Protein AF-A0A3N5E7C5-F1 (afdb_monomer)

Nearest PDB structures (foldseek):
  8tpu-assembly1_Ai  TM=4.660E-01  e=9.571E+00  Plasmodium falciparum 3D7

Mean predicted aligned error: 5.65 Å

Radius of gyration: 16.07 Å; Cα contacts (8 Å, |Δi|>4): 71; chains: 1; bounding box: 41×29×41 Å

pLDDT: mean 91.19, std 13.0, range [46.34, 98.25]

Secondary structure (DSSP, 8-state):
----EEEEEEESSSEEEEEEEEEE---HHHHHHHHHHHHHHTT-GGGHHHHHHH---EEEEPPPP------

Structure (mmCIF, N/CA/C/O backbone):
data_AF-A0A3N5E7C5-F1
#
_entry.id   AF-A0A3N5E7C5-F1
#
loop_
_atom_site.group_PDB
_atom_site.id
_atom_site.type_symbol
_atom_site.label_atom_id
_atom_site.label_alt_id
_atom_site.label_comp_id
_atom_site.label_asym_id
_atom_site.label_entity_id
_atom_site.label_seq_id
_atom_site.pdbx_PDB_ins_code
_atom_site.Cartn_x
_atom_site.Cartn_y
_atom_site.Cartn_z
_atom_site.occupancy
_atom_site.B_iso_or_equiv
_atom_site.auth_seq_id
_atom_site.auth_comp_id
_atom_site.auth_asym_id
_atom_site.auth_atom_id
_atom_site.pdbx_PDB_model_num
ATOM 1 N N . MET A 1 1 ? -14.017 -18.821 1.107 1.00 60.88 1 MET A N 1
ATOM 2 C CA . MET A 1 1 ? -13.898 -17.375 0.816 1.00 60.88 1 MET A CA 1
ATOM 3 C C . MET A 1 1 ? -12.942 -16.794 1.841 1.00 60.88 1 MET A C 1
ATOM 5 O O . MET A 1 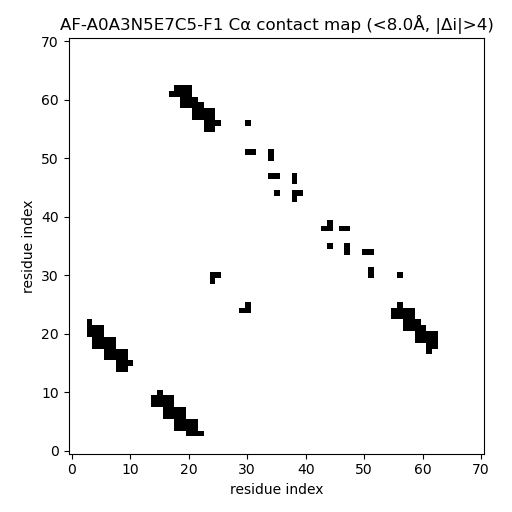1 ? -12.973 -17.270 2.969 1.00 60.88 1 MET A O 1
ATOM 9 N N . ALA A 1 2 ? -12.050 -15.885 1.449 1.00 83.88 2 ALA A N 1
ATOM 10 C CA . ALA A 1 2 ? -11.103 -15.268 2.382 1.00 83.88 2 ALA A CA 1
ATOM 11 C C . ALA A 1 2 ? -11.804 -14.196 3.233 1.00 83.88 2 ALA A C 1
ATOM 13 O O . ALA A 1 2 ? -12.739 -13.560 2.747 1.00 83.88 2 ALA A O 1
ATOM 14 N N . ASP A 1 3 ? -11.362 -14.015 4.476 1.00 92.38 3 ASP A N 1
ATOM 15 C CA . ASP A 1 3 ? -11.839 -12.948 5.361 1.00 92.38 3 ASP A CA 1
ATOM 16 C C . ASP A 1 3 ? -11.148 -11.619 4.991 1.00 92.38 3 ASP A C 1
ATOM 18 O O . ASP A 1 3 ? -9.915 -11.569 5.000 1.00 92.38 3 ASP A O 1
ATOM 22 N N . PRO A 1 4 ? -11.894 -10.560 4.617 1.00 94.94 4 PRO A N 1
ATOM 23 C CA . PRO A 1 4 ? -11.315 -9.266 4.262 1.00 94.94 4 PRO A CA 1
ATOM 24 C C . PRO A 1 4 ? -11.008 -8.377 5.477 1.00 94.94 4 PRO A C 1
ATOM 26 O O . PRO A 1 4 ? -10.400 -7.320 5.303 1.00 94.94 4 PRO A O 1
ATOM 29 N N . ASN A 1 5 ? -11.452 -8.747 6.681 1.00 96.25 5 ASN A N 1
ATOM 30 C CA . ASN A 1 5 ? -11.261 -7.932 7.876 1.00 96.25 5 ASN A CA 1
ATOM 31 C C . ASN A 1 5 ? -9.834 -8.089 8.415 1.00 96.25 5 ASN A C 1
ATOM 33 O O . ASN A 1 5 ? -9.314 -9.198 8.528 1.00 96.25 5 ASN A O 1
ATOM 37 N N . MET A 1 6 ? -9.204 -6.974 8.783 1.00 95.56 6 MET A N 1
ATOM 38 C CA . MET A 1 6 ? -7.874 -6.967 9.389 1.00 95.56 6 MET A CA 1
ATOM 39 C C . MET A 1 6 ? -7.713 -5.836 10.403 1.00 95.56 6 MET A C 1
ATOM 41 O O . MET A 1 6 ? -8.463 -4.859 10.400 1.00 95.56 6 MET A O 1
ATOM 45 N N . THR A 1 7 ? -6.678 -5.951 11.231 1.00 96.12 7 THR A N 1
ATOM 46 C CA . THR A 1 7 ? -6.176 -4.848 12.051 1.00 96.12 7 THR A CA 1
ATOM 47 C C . THR A 1 7 ? -4.969 -4.231 11.356 1.00 96.12 7 THR A C 1
ATOM 49 O O . THR A 1 7 ? -4.012 -4.931 11.026 1.00 96.12 7 THR A O 1
ATOM 52 N N . PHE A 1 8 ? -5.002 -2.921 11.131 1.00 95.38 8 PHE A N 1
ATOM 53 C CA . PHE A 1 8 ? -3.870 -2.169 10.607 1.00 95.38 8 PHE A CA 1
ATOM 54 C C . PHE A 1 8 ? -3.081 -1.562 11.767 1.00 95.38 8 PHE A C 1
ATOM 56 O O . PHE A 1 8 ? -3.583 -0.692 12.482 1.00 95.38 8 PHE A O 1
ATOM 63 N N . HIS A 1 9 ? -1.846 -2.021 11.942 1.00 95.69 9 HIS A N 1
ATOM 64 C CA . HIS A 1 9 ? -0.956 -1.558 13.000 1.00 95.69 9 HIS A CA 1
ATOM 65 C C . HIS A 1 9 ? -0.158 -0.337 12.529 1.00 95.69 9 HIS A C 1
ATOM 67 O O . HIS A 1 9 ? 0.620 -0.420 11.577 1.00 95.69 9 HIS A O 1
ATOM 73 N N . LEU A 1 10 ? -0.320 0.799 13.206 1.00 94.31 10 LEU A N 1
ATOM 74 C CA . LEU A 1 10 ? 0.527 1.978 13.025 1.00 94.31 10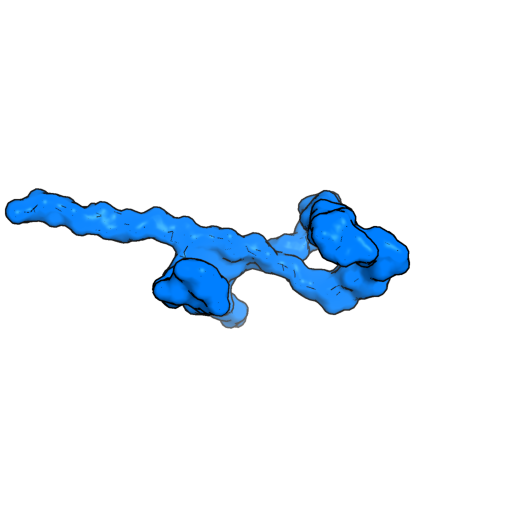 LEU A CA 1
ATOM 75 C C . LEU A 1 10 ? 1.700 1.908 14.009 1.00 94.31 10 LEU A C 1
ATOM 77 O O . LEU A 1 10 ? 1.493 1.797 15.215 1.00 94.31 10 LEU A O 1
ATOM 81 N N . THR A 1 11 ? 2.933 1.958 13.497 1.00 88.94 11 THR A N 1
ATOM 82 C CA . THR A 1 11 ? 4.156 1.678 14.281 1.00 88.94 11 THR A CA 1
ATOM 83 C C . THR A 1 11 ? 5.155 2.841 14.313 1.00 88.94 11 THR A C 1
ATOM 85 O O . THR A 1 11 ? 6.329 2.641 14.614 1.00 88.94 11 THR A O 1
ATOM 88 N N . GLY A 1 12 ? 4.728 4.043 13.927 1.00 87.88 12 GLY A N 1
ATOM 89 C CA . GLY A 1 12 ? 5.592 5.218 13.807 1.00 87.88 12 GLY A CA 1
ATOM 90 C C . GLY A 1 12 ? 5.330 6.253 14.909 1.00 87.88 12 GLY A C 1
ATOM 91 O O . GLY A 1 12 ? 5.086 5.878 16.052 1.00 87.88 12 GLY A O 1
ATOM 92 N N . PRO A 1 13 ? 5.341 7.563 14.595 1.00 92.06 13 PRO A N 1
ATOM 93 C CA . PRO A 1 13 ? 5.042 8.618 15.574 1.00 92.06 13 PRO A CA 1
ATOM 94 C C . PRO A 1 13 ? 3.610 8.545 16.128 1.00 92.06 13 PRO A C 1
ATOM 96 O O . PRO A 1 13 ? 3.312 9.134 17.163 1.00 92.06 13 PRO A O 1
ATOM 99 N N . VAL A 1 14 ? 2.728 7.823 15.436 1.00 91.75 14 VAL A N 1
ATOM 100 C CA . VAL A 1 14 ? 1.410 7.424 15.921 1.00 91.75 14 VAL A CA 1
ATOM 101 C C . VAL A 1 14 ? 1.432 5.914 16.124 1.00 91.75 14 VAL A C 1
ATOM 103 O O . VAL A 1 14 ? 1.762 5.176 15.193 1.00 91.75 14 VAL A O 1
ATOM 106 N N . GLN A 1 15 ? 1.058 5.482 17.328 1.00 94.12 15 GLN A N 1
ATOM 107 C CA . GLN A 1 15 ? 0.908 4.079 17.694 1.00 94.12 15 GLN A CA 1
ATOM 108 C C . GLN A 1 15 ? -0.571 3.784 17.947 1.00 94.12 15 GLN A C 1
ATOM 110 O O . GLN A 1 15 ? -1.145 4.268 18.922 1.00 94.12 15 GLN A O 1
ATOM 115 N N . ALA A 1 16 ? -1.197 3.036 17.041 1.00 93.19 16 ALA A N 1
ATOM 116 C CA . ALA A 1 16 ? -2.609 2.683 17.126 1.00 93.19 16 ALA A CA 1
ATOM 117 C C . ALA A 1 16 ? -2.920 1.443 16.284 1.00 93.19 16 ALA A C 1
ATOM 119 O O . ALA A 1 16 ? -2.297 1.215 15.246 1.00 93.19 16 ALA A O 1
ATOM 120 N N . ASP A 1 17 ? -3.941 0.711 16.715 1.00 95.00 17 ASP A N 1
ATOM 121 C CA . ASP A 1 17 ? -4.505 -0.427 16.002 1.00 95.00 17 ASP A CA 1
ATOM 122 C C . ASP A 1 17 ? -5.866 -0.023 15.442 1.00 95.00 17 ASP A C 1
ATOM 124 O O . ASP A 1 17 ? -6.771 0.347 16.195 1.00 95.00 17 ASP A O 1
ATOM 128 N N . LEU A 1 18 ? -6.009 -0.057 14.117 1.00 94.38 18 LEU A N 1
ATOM 129 C CA . LEU A 1 18 ? -7.230 0.373 13.440 1.00 94.38 18 LEU A CA 1
ATOM 130 C C . LEU A 1 18 ? -7.944 -0.820 12.798 1.00 94.38 18 LEU A C 1
ATOM 132 O O . LEU A 1 18 ? -7.295 -1.578 12.072 1.00 94.38 18 LEU A O 1
ATOM 136 N N . PRO A 1 19 ? -9.266 -0.987 12.997 1.00 96.06 19 PRO A N 1
ATOM 137 C CA . PRO A 1 19 ? -10.028 -1.930 12.191 1.00 96.06 19 PRO A CA 1
ATOM 138 C C . PRO A 1 19 ? -9.994 -1.474 10.730 1.00 96.06 19 PRO A C 1
ATOM 140 O O . PRO A 1 19 ? -10.118 -0.282 10.446 1.00 96.06 19 PRO A O 1
ATOM 143 N N . ALA A 1 20 ? -9.831 -2.412 9.804 1.00 96.81 20 ALA A N 1
ATOM 144 C CA . ALA A 1 20 ? -9.790 -2.123 8.381 1.00 96.81 20 ALA A CA 1
ATOM 145 C C . ALA A 1 20 ? -10.356 -3.275 7.547 1.00 96.81 20 ALA A C 1
ATOM 147 O O . ALA A 1 20 ? -10.419 -4.425 7.986 1.00 96.81 20 ALA A O 1
ATOM 148 N N . VAL A 1 21 ? -10.750 -2.949 6.319 1.00 96.56 21 VAL A N 1
ATOM 149 C CA . VAL A 1 21 ? -11.223 -3.913 5.323 1.00 96.56 21 VAL A CA 1
ATOM 150 C C . VAL A 1 21 ? -10.294 -3.862 4.121 1.00 96.56 21 VAL A C 1
ATOM 152 O O . VAL A 1 21 ? -10.006 -2.778 3.608 1.00 96.56 21 VAL A O 1
ATOM 155 N N . ALA A 1 22 ? -9.833 -5.026 3.671 1.00 96.69 22 ALA A N 1
ATOM 156 C CA . ALA A 1 22 ? -9.015 -5.152 2.477 1.00 96.69 22 ALA A CA 1
ATOM 157 C C . ALA A 1 22 ? -9.832 -5.578 1.258 1.00 96.69 22 ALA A C 1
ATOM 159 O O . ALA A 1 22 ? -10.612 -6.533 1.300 1.00 96.69 22 ALA A O 1
ATOM 160 N N . ARG A 1 23 ? -9.575 -4.909 0.135 1.00 96.50 23 ARG A N 1
ATOM 161 C CA . ARG A 1 23 ? -10.071 -5.284 -1.188 1.00 96.50 23 ARG A CA 1
ATOM 162 C C . ARG A 1 23 ? -8.887 -5.623 -2.094 1.00 96.50 23 ARG A C 1
ATOM 164 O O . ARG A 1 23 ? -8.013 -4.777 -2.273 1.00 96.50 23 ARG A O 1
ATOM 171 N N . PRO A 1 24 ? -8.844 -6.813 -2.716 1.00 96.44 24 PRO A N 1
ATOM 172 C CA . PRO A 1 24 ? -7.852 -7.109 -3.741 1.00 96.44 24 PRO A CA 1
ATOM 173 C C . PRO A 1 24 ? -7.952 -6.135 -4.920 1.00 96.44 24 PRO A C 1
ATOM 175 O O . PRO A 1 24 ? -9.035 -5.920 -5.466 1.00 96.44 24 PRO A O 1
ATOM 178 N N . ILE A 1 25 ? -6.815 -5.590 -5.343 1.00 97.38 25 ILE A N 1
ATOM 179 C CA . ILE A 1 25 ? -6.704 -4.810 -6.577 1.00 97.38 25 ILE A CA 1
ATOM 180 C C . ILE A 1 25 ? -6.321 -5.788 -7.688 1.00 97.38 25 ILE A C 1
ATOM 182 O O . ILE A 1 25 ? -5.165 -6.202 -7.798 1.00 97.38 25 ILE A O 1
ATOM 186 N N . THR A 1 26 ? -7.305 -6.195 -8.489 1.00 96.38 26 THR A N 1
ATOM 187 C CA . THR A 1 26 ? -7.128 -7.155 -9.593 1.00 96.38 26 THR A CA 1
ATOM 188 C C . THR A 1 26 ? -7.235 -6.515 -10.972 1.00 96.38 26 THR A C 1
ATOM 190 O O . THR A 1 26 ? -6.722 -7.092 -11.931 1.00 96.38 26 THR A O 1
ATOM 193 N N . ASP A 1 27 ? -7.840 -5.330 -11.076 1.00 97.75 27 ASP A N 1
ATOM 194 C CA . ASP A 1 27 ? -7.942 -4.598 -12.336 1.00 97.75 27 ASP A CA 1
ATOM 195 C C . ASP A 1 27 ? -6.540 -4.224 -12.863 1.00 97.75 27 ASP A C 1
ATOM 197 O O . ASP A 1 27 ? -5.756 -3.602 -12.137 1.00 97.75 27 ASP A O 1
ATOM 201 N N . PRO A 1 28 ? -6.173 -4.605 -14.100 1.00 96.75 28 PRO A N 1
ATOM 202 C CA . PRO A 1 28 ? -4.824 -4.387 -14.611 1.00 96.75 28 PRO A CA 1
ATOM 203 C C . PRO A 1 28 ? -4.411 -2.915 -14.687 1.00 96.75 28 PRO A C 1
ATOM 205 O O . PRO A 1 28 ? -3.228 -2.616 -14.475 1.00 96.75 28 PRO A O 1
ATOM 208 N N . GLU A 1 29 ? -5.350 -2.008 -14.977 1.00 98.06 29 GLU A N 1
ATOM 209 C CA . GLU A 1 29 ? -5.069 -0.577 -15.071 1.00 98.06 29 GLU A CA 1
ATOM 210 C C . GLU A 1 29 ? -4.865 0.035 -13.687 1.00 98.06 29 GLU A C 1
ATOM 212 O O . GLU A 1 29 ? -3.872 0.734 -13.470 1.00 98.06 29 GLU A O 1
ATOM 217 N N . GLU A 1 30 ? -5.756 -0.264 -12.738 1.00 98.25 30 GLU A N 1
ATOM 218 C CA . GLU A 1 30 ? -5.639 0.152 -11.338 1.00 98.25 30 GLU A CA 1
ATOM 219 C C . GLU A 1 30 ? -4.315 -0.352 -10.746 1.00 98.25 30 GLU A C 1
ATOM 221 O O . GLU A 1 30 ? -3.524 0.437 -10.222 1.00 98.25 30 GLU A O 1
ATOM 226 N N . ARG A 1 31 ? -4.007 -1.647 -10.928 1.00 97.88 31 ARG A N 1
ATOM 227 C CA . ARG A 1 31 ? -2.748 -2.252 -10.465 1.00 97.88 31 ARG A CA 1
ATOM 228 C C . ARG A 1 31 ? -1.528 -1.525 -11.012 1.00 97.88 31 ARG A C 1
ATOM 230 O O . ARG A 1 31 ? -0.584 -1.281 -10.263 1.00 97.88 31 ARG A O 1
ATOM 237 N N . ARG A 1 32 ? -1.517 -1.207 -12.310 1.00 97.81 32 ARG A N 1
ATOM 238 C CA . ARG A 1 32 ? -0.372 -0.544 -12.948 1.00 97.81 32 ARG A CA 1
ATOM 239 C C . ARG A 1 32 ? -0.187 0.864 -12.397 1.00 97.81 32 ARG A C 1
ATOM 241 O O . ARG A 1 32 ? 0.919 1.192 -11.980 1.00 97.81 32 ARG A O 1
ATOM 248 N N . ARG A 1 33 ? -1.264 1.649 -12.302 1.00 98.25 33 ARG A N 1
ATOM 249 C CA . ARG A 1 33 ? -1.226 3.017 -11.754 1.00 98.25 33 ARG A CA 1
ATOM 250 C C . ARG A 1 33 ? -0.721 3.041 -10.309 1.00 98.25 33 ARG A C 1
ATOM 252 O O . ARG A 1 33 ? 0.142 3.852 -9.980 1.00 98.25 33 ARG A O 1
ATOM 259 N N . VAL A 1 34 ? -1.217 2.137 -9.460 1.00 97.94 34 VAL A N 1
ATOM 260 C CA . VAL A 1 34 ? -0.781 2.036 -8.057 1.00 97.94 34 VAL A CA 1
ATOM 261 C C . VAL A 1 34 ? 0.684 1.613 -7.971 1.00 97.94 34 VAL A C 1
ATOM 263 O O . VAL A 1 34 ? 1.460 2.250 -7.261 1.00 97.94 34 VAL A O 1
ATOM 266 N N . MET A 1 35 ? 1.091 0.583 -8.719 1.00 97.94 35 MET A N 1
ATOM 267 C CA . MET A 1 35 ? 2.471 0.096 -8.684 1.00 97.94 35 MET A CA 1
ATOM 268 C C . MET A 1 35 ? 3.467 1.154 -9.177 1.00 97.94 35 MET A C 1
ATOM 270 O O . MET A 1 35 ? 4.504 1.335 -8.549 1.00 97.94 35 MET A O 1
ATOM 274 N N . GLU A 1 36 ? 3.139 1.906 -10.234 1.00 98.06 36 GLU A N 1
ATOM 275 C CA . GLU A 1 36 ? 3.975 3.011 -10.729 1.00 98.06 36 GLU A CA 1
ATOM 276 C C . GLU A 1 36 ? 4.175 4.102 -9.670 1.00 98.06 36 GLU A C 1
ATOM 278 O O . GLU A 1 36 ? 5.283 4.622 -9.500 1.00 98.06 36 GLU A O 1
ATOM 283 N N . ALA A 1 37 ? 3.113 4.446 -8.935 1.00 98.06 37 ALA A N 1
ATOM 284 C CA . ALA A 1 37 ? 3.189 5.413 -7.846 1.00 98.06 37 ALA A CA 1
ATOM 285 C C . ALA A 1 37 ? 4.064 4.895 -6.691 1.00 98.06 37 ALA A C 1
ATOM 287 O O . ALA A 1 37 ? 4.909 5.636 -6.185 1.00 98.06 37 ALA A O 1
ATOM 288 N N . VAL A 1 38 ? 3.911 3.620 -6.316 1.00 97.25 38 VAL A N 1
ATOM 289 C CA . VAL A 1 38 ? 4.708 2.965 -5.266 1.00 97.25 38 VAL A CA 1
ATOM 290 C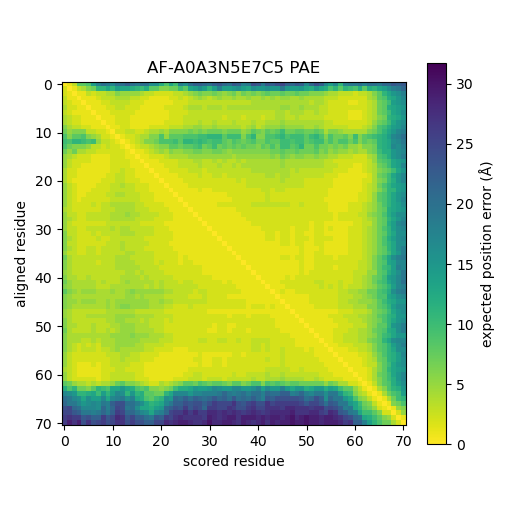 C . VAL A 1 38 ? 6.190 2.936 -5.637 1.00 97.25 38 VAL A C 1
ATOM 292 O O . VAL A 1 38 ? 7.024 3.385 -4.849 1.00 97.25 38 VAL A O 1
ATOM 295 N N . THR A 1 39 ? 6.536 2.477 -6.843 1.00 97.94 39 THR A N 1
ATOM 296 C CA . THR A 1 39 ? 7.937 2.389 -7.280 1.00 97.94 39 THR A CA 1
ATOM 297 C C . THR A 1 39 ? 8.596 3.756 -7.359 1.00 97.94 39 THR A C 1
ATOM 299 O O . THR A 1 39 ? 9.746 3.890 -6.953 1.00 97.94 39 THR A O 1
ATOM 302 N N . ARG A 1 40 ? 7.866 4.789 -7.800 1.00 98.25 40 ARG A N 1
ATOM 303 C CA . ARG A 1 40 ? 8.366 6.171 -7.812 1.00 98.25 40 ARG A CA 1
ATOM 304 C C . ARG A 1 40 ? 8.616 6.696 -6.401 1.00 98.25 40 ARG A C 1
ATOM 306 O O . ARG A 1 40 ? 9.661 7.279 -6.132 1.00 98.25 40 ARG A O 1
ATOM 313 N N . ASN A 1 41 ? 7.679 6.466 -5.482 1.00 98.06 41 ASN A N 1
ATOM 314 C CA . ASN A 1 41 ? 7.813 6.900 -4.092 1.00 98.06 41 ASN A CA 1
ATOM 315 C C . ASN A 1 41 ? 9.010 6.237 -3.388 1.00 98.06 41 ASN A C 1
ATOM 317 O O . ASN A 1 41 ? 9.667 6.855 -2.555 1.00 98.06 41 ASN A O 1
ATOM 321 N N . TRP A 1 42 ? 9.322 4.991 -3.744 1.00 96.94 42 TRP A N 1
ATOM 322 C CA . TRP A 1 42 ? 10.468 4.256 -3.203 1.00 96.94 42 TRP A CA 1
ATOM 323 C C . TRP A 1 42 ? 11.768 4.436 -3.996 1.00 96.94 42 TRP A C 1
ATOM 325 O O . TRP A 1 42 ? 12.785 3.874 -3.592 1.00 96.94 42 TRP A O 1
ATOM 335 N N . ARG A 1 43 ? 11.760 5.222 -5.085 1.00 97.94 43 ARG A N 1
ATOM 336 C CA . ARG A 1 43 ? 12.905 5.405 -6.000 1.00 97.94 43 ARG A CA 1
ATOM 337 C C . ARG A 1 43 ? 13.439 4.065 -6.534 1.00 97.94 43 ARG A C 1
ATOM 339 O O . ARG A 1 43 ? 14.644 3.820 -6.529 1.00 97.94 43 ARG A O 1
ATOM 346 N N . ALA A 1 44 ? 12.515 3.175 -6.894 1.00 97.19 44 ALA A N 1
ATOM 347 C CA . ALA A 1 44 ? 12.747 1.798 -7.327 1.00 97.19 44 ALA A CA 1
ATOM 348 C C . ALA A 1 44 ? 12.045 1.497 -8.665 1.00 97.19 44 ALA A C 1
ATOM 350 O O . ALA A 1 44 ? 11.502 0.409 -8.874 1.00 97.19 44 ALA A O 1
ATOM 351 N N . GLU A 1 45 ? 11.988 2.480 -9.562 1.00 97.94 45 GLU A N 1
ATOM 352 C CA . GLU A 1 45 ? 11.353 2.371 -10.879 1.00 97.94 45 GLU A CA 1
ATOM 353 C C . GLU A 1 45 ? 11.984 1.275 -11.753 1.00 97.94 45 GLU A C 1
ATOM 355 O O . GLU A 1 45 ? 11.281 0.628 -12.527 1.00 97.94 45 GLU A O 1
ATOM 360 N N . ASP A 1 46 ? 13.277 0.996 -11.572 1.00 97.75 46 ASP A N 1
ATOM 361 C CA . ASP A 1 46 ? 14.002 -0.106 -12.218 1.00 97.75 46 ASP A CA 1
ATOM 362 C C . ASP A 1 46 ? 13.443 -1.493 -11.853 1.00 97.75 46 ASP A C 1
ATOM 364 O O . ASP A 1 46 ? 13.619 -2.457 -12.598 1.00 97.75 46 ASP A O 1
ATOM 368 N N . ARG A 1 47 ? 12.728 -1.600 -10.726 1.00 97.31 47 ARG A N 1
ATOM 369 C CA . ARG A 1 47 ? 12.134 -2.850 -10.222 1.00 97.31 47 ARG A CA 1
ATOM 370 C C . ARG A 1 47 ? 10.651 -2.995 -10.542 1.00 97.31 47 ARG A C 1
ATOM 372 O O . ARG A 1 47 ? 10.041 -3.973 -10.102 1.00 97.31 47 ARG A O 1
ATOM 379 N N . PHE A 1 48 ? 10.077 -2.061 -11.304 1.00 97.88 48 PHE A N 1
ATOM 380 C CA . PHE A 1 48 ? 8.647 -2.036 -11.610 1.00 97.88 48 PHE A CA 1
ATOM 381 C C . PHE A 1 48 ? 8.132 -3.374 -12.146 1.00 97.88 48 PHE A C 1
ATOM 383 O O . PHE A 1 48 ? 7.186 -3.922 -11.588 1.00 97.88 48 PHE A O 1
ATOM 390 N N . GLU A 1 49 ? 8.780 -3.938 -13.167 1.00 97.31 49 GLU A N 1
ATOM 391 C CA . GLU A 1 49 ? 8.349 -5.202 -13.781 1.00 97.31 49 GLU A CA 1
ATOM 392 C C . GLU A 1 49 ? 8.307 -6.358 -12.776 1.00 97.31 49 GLU A C 1
ATOM 394 O O . GLU A 1 49 ? 7.349 -7.135 -12.745 1.00 97.31 49 GLU A O 1
ATOM 399 N N . THR A 1 50 ? 9.317 -6.451 -11.910 1.00 97.00 50 THR A N 1
ATOM 400 C CA . THR A 1 50 ? 9.410 -7.502 -10.892 1.00 97.00 50 THR A CA 1
ATOM 401 C C . THR A 1 50 ? 8.280 -7.383 -9.873 1.00 97.00 50 THR A C 1
ATOM 403 O O . THR A 1 50 ? 7.594 -8.369 -9.594 1.00 97.00 50 THR A O 1
ATOM 406 N N . PHE A 1 51 ? 8.040 -6.184 -9.337 1.00 96.12 51 PHE A N 1
ATOM 407 C CA . PHE A 1 51 ? 6.955 -5.974 -8.377 1.00 96.12 51 PHE A CA 1
ATOM 408 C C . PHE A 1 51 ? 5.583 -6.140 -9.032 1.00 96.12 51 PHE A C 1
ATOM 410 O O . PHE A 1 51 ? 4.717 -6.821 -8.487 1.00 96.12 51 PHE A O 1
ATOM 417 N N . TYR A 1 52 ? 5.387 -5.600 -10.235 1.00 96.38 52 TYR A N 1
ATOM 418 C CA . TYR A 1 52 ? 4.119 -5.705 -10.951 1.00 96.38 52 TYR A CA 1
ATOM 419 C C . TYR A 1 52 ? 3.715 -7.161 -11.225 1.00 96.38 52 TYR A C 1
ATOM 421 O O . TYR A 1 52 ? 2.527 -7.489 -11.146 1.00 96.38 52 TYR A O 1
ATOM 429 N N . ARG A 1 53 ? 4.678 -8.050 -11.503 1.00 96.06 53 ARG A N 1
ATOM 430 C CA . ARG A 1 53 ? 4.415 -9.474 -11.775 1.00 96.06 53 ARG A CA 1
ATOM 431 C C . ARG A 1 53 ? 4.150 -10.312 -10.532 1.00 96.06 53 ARG A C 1
ATOM 433 O O . ARG A 1 53 ? 3.357 -11.246 -10.608 1.00 96.06 53 ARG A O 1
ATOM 440 N N . HIS A 1 54 ? 4.815 -10.016 -9.418 1.00 96.31 54 HIS A N 1
ATOM 441 C CA . HIS A 1 54 ? 4.858 -10.937 -8.278 1.00 96.31 54 HIS A CA 1
ATOM 442 C C . HIS A 1 54 ? 4.165 -10.421 -7.017 1.00 96.31 54 HIS A C 1
ATOM 444 O O . HIS A 1 54 ? 3.875 -11.215 -6.124 1.00 96.31 54 HIS A O 1
ATOM 450 N N . SER A 1 55 ? 3.869 -9.123 -6.930 1.00 95.81 55 SER A N 1
ATOM 451 C CA . SER A 1 55 ? 3.245 -8.541 -5.745 1.00 95.81 55 SER A CA 1
ATOM 452 C C . SER A 1 55 ? 1.715 -8.509 -5.871 1.00 95.81 55 SER A C 1
ATOM 454 O O . SER A 1 55 ? 1.179 -7.848 -6.775 1.00 95.81 55 SER A O 1
ATOM 456 N N . PRO A 1 56 ? 0.979 -9.177 -4.962 1.00 95.81 56 PRO A N 1
ATOM 457 C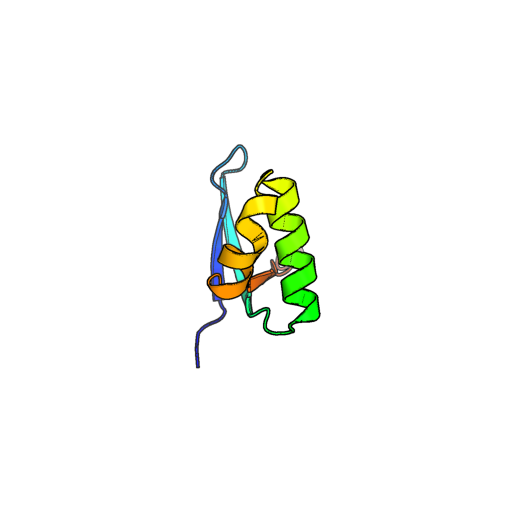 CA . PRO A 1 56 ? -0.434 -8.885 -4.774 1.00 95.81 56 PRO A CA 1
ATOM 458 C C . PRO A 1 56 ? -0.590 -7.475 -4.192 1.00 95.81 56 PRO A C 1
ATOM 460 O O . PRO A 1 56 ? 0.224 -7.030 -3.382 1.00 95.81 56 PRO A O 1
ATOM 463 N N . LEU A 1 57 ? -1.645 -6.778 -4.607 1.00 96.94 57 LEU A N 1
ATOM 464 C CA . LEU A 1 57 ? -2.001 -5.458 -4.099 1.00 96.94 57 LEU A CA 1
ATOM 465 C C . LEU A 1 57 ? -3.389 -5.517 -3.472 1.00 96.94 57 LEU A C 1
ATOM 467 O O . LEU A 1 57 ? -4.297 -6.154 -4.011 1.00 96.94 57 LEU A O 1
ATOM 471 N N . VAL A 1 58 ? -3.544 -4.828 -2.348 1.00 96.81 58 VAL A N 1
ATOM 472 C CA . VAL A 1 58 ? -4.831 -4.630 -1.688 1.00 96.81 58 VAL A CA 1
ATOM 473 C C . VAL A 1 58 ? -5.023 -3.148 -1.400 1.00 96.81 58 VAL A C 1
ATOM 475 O O . VAL A 1 58 ? -4.090 -2.461 -0.988 1.00 96.81 58 VAL A O 1
ATOM 478 N N . GLU A 1 59 ? -6.235 -2.663 -1.618 1.00 97.06 59 GLU A N 1
ATOM 479 C CA . GLU A 1 59 ? -6.703 -1.408 -1.048 1.00 97.06 59 GLU A CA 1
ATOM 480 C C . GLU A 1 59 ? -7.145 -1.681 0.388 1.00 97.06 59 GLU A C 1
ATOM 482 O O . GLU A 1 59 ? -7.825 -2.674 0.649 1.00 97.06 59 GLU A O 1
ATOM 487 N N . VAL A 1 60 ? -6.764 -0.801 1.309 1.00 97.00 60 VAL A N 1
ATOM 488 C CA . VAL A 1 60 ? -7.172 -0.870 2.712 1.00 97.00 60 VAL A CA 1
ATOM 489 C C . VAL A 1 60 ? -8.067 0.324 3.005 1.00 97.00 60 VAL A C 1
ATOM 491 O O . VAL A 1 60 ? -7.654 1.470 2.839 1.00 97.00 60 VAL A O 1
ATOM 494 N N . THR A 1 61 ? -9.294 0.061 3.445 1.00 96.81 61 THR A N 1
ATOM 495 C CA . THR A 1 61 ? -10.244 1.097 3.861 1.00 96.81 61 THR A CA 1
ATOM 496 C C . THR A 1 61 ? -10.439 1.056 5.370 1.00 96.81 61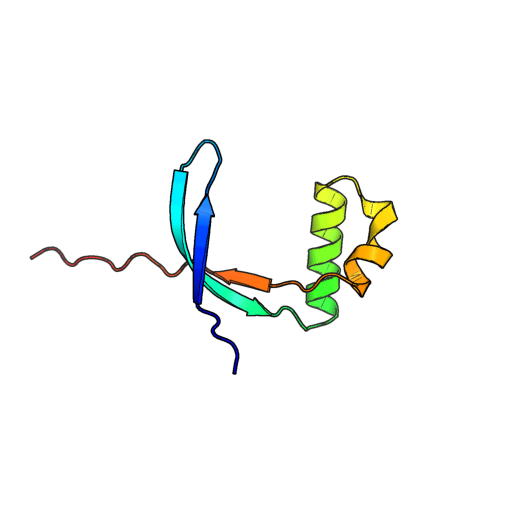 THR A C 1
ATOM 498 O O . THR A 1 61 ? -10.705 0.000 5.945 1.00 96.81 61 THR A O 1
ATOM 501 N N . PHE A 1 62 ? -10.354 2.225 6.003 1.00 95.06 62 PHE A N 1
ATOM 502 C CA . PHE A 1 62 ? -10.693 2.411 7.409 1.00 95.06 62 PHE A CA 1
ATOM 503 C C . PHE A 1 62 ? -12.168 2.817 7.515 1.00 95.06 62 PHE A C 1
ATOM 505 O O . PHE A 1 62 ? -12.536 3.871 6.988 1.00 95.06 62 PHE A O 1
ATOM 512 N N . PRO A 1 63 ? -13.038 2.009 8.146 1.00 89.31 63 PRO A N 1
ATOM 513 C CA . PRO A 1 63 ? -14.418 2.402 8.376 1.00 89.31 63 PRO A CA 1
ATOM 514 C C . PRO A 1 63 ? -14.460 3.639 9.277 1.00 89.31 63 PRO A C 1
ATOM 516 O O . PRO A 1 63 ? -13.634 3.801 10.179 1.00 89.31 63 PRO A O 1
ATOM 519 N N . ALA A 1 64 ? -15.435 4.517 9.035 1.00 78.12 64 ALA A N 1
ATOM 520 C CA . ALA A 1 64 ? -15.648 5.674 9.894 1.00 78.12 64 ALA A CA 1
ATOM 521 C C . ALA A 1 64 ? -15.843 5.212 11.351 1.00 78.12 64 ALA A C 1
ATOM 523 O O . ALA A 1 64 ? -16.509 4.195 11.582 1.00 78.12 64 ALA A O 1
ATOM 524 N N . PRO A 1 65 ? -15.291 5.934 12.343 1.00 66.81 65 PRO A N 1
ATOM 525 C CA . PRO A 1 65 ? -15.552 5.613 13.735 1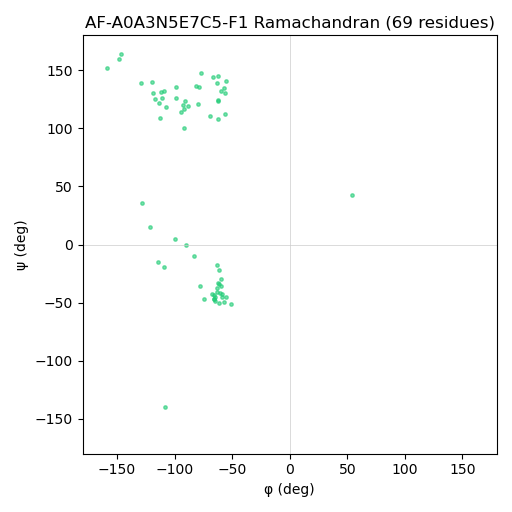.00 66.81 65 PRO A CA 1
ATOM 526 C C . PRO A 1 65 ? -17.061 5.661 13.974 1.00 66.81 65 PRO A C 1
ATOM 528 O O . PRO A 1 65 ? -17.738 6.594 13.536 1.00 66.81 65 PRO A O 1
ATOM 531 N N . ALA A 1 66 ? -17.593 4.653 14.668 1.00 58.38 66 ALA A N 1
ATOM 532 C CA . ALA A 1 66 ? -18.980 4.679 15.103 1.00 58.38 66 ALA A CA 1
ATOM 533 C C . ALA A 1 66 ? -19.187 5.947 15.941 1.00 58.38 66 ALA A C 1
ATOM 535 O O . ALA A 1 66 ? -18.608 6.085 17.021 1.00 58.38 66 ALA A O 1
ATOM 536 N N . VAL A 1 67 ? -19.982 6.891 15.433 1.00 57.94 67 VAL A N 1
ATOM 537 C CA . VAL A 1 67 ? -20.383 8.067 16.204 1.00 57.94 67 VAL A CA 1
ATOM 538 C C . VAL A 1 67 ? -21.185 7.540 17.388 1.00 57.94 67 VAL A C 1
ATOM 540 O O . VAL A 1 67 ? -22.301 7.050 17.222 1.00 57.94 67 VAL A O 1
ATOM 543 N N . ARG A 1 68 ? -20.611 7.589 18.594 1.00 57.75 68 ARG A N 1
ATOM 544 C CA . ARG A 1 68 ? -21.390 7.356 19.809 1.00 57.75 68 ARG A CA 1
ATOM 545 C C . AR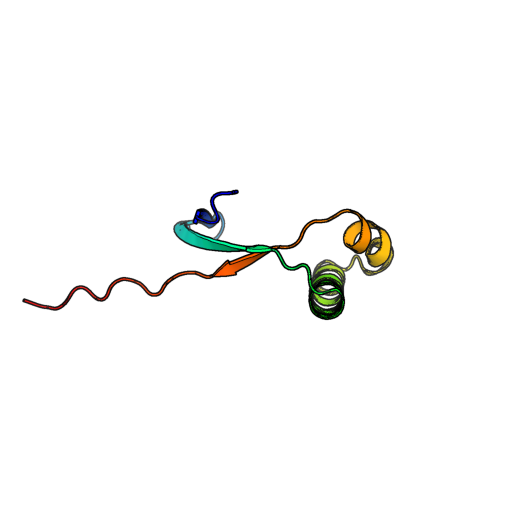G A 1 68 ? -22.325 8.550 19.958 1.00 57.75 68 ARG A C 1
ATOM 547 O O . ARG A 1 68 ? -21.862 9.661 20.196 1.00 57.75 68 ARG A O 1
ATOM 554 N N . GLY A 1 69 ? -23.622 8.324 19.761 1.00 52.88 69 GLY A N 1
ATOM 555 C CA . GLY A 1 69 ? -24.642 9.319 20.073 1.00 52.88 69 GLY A CA 1
ATOM 556 C C . GLY A 1 69 ? -24.514 9.735 21.536 1.00 52.88 69 GLY A C 1
ATOM 557 O O . GLY A 1 69 ? -24.404 8.877 22.412 1.00 52.88 69 GLY A O 1
ATOM 558 N N . ALA A 1 70 ? -24.479 11.044 21.782 1.00 50.00 70 ALA A N 1
ATOM 559 C CA . ALA A 1 70 ? -24.652 11.593 23.116 1.00 50.00 70 ALA A CA 1
ATOM 560 C C . ALA A 1 70 ? -26.056 11.212 23.608 1.00 50.00 70 ALA A C 1
ATOM 562 O O . ALA A 1 70 ? -27.040 11.483 22.916 1.00 50.00 70 ALA A O 1
ATOM 563 N N . ALA A 1 71 ? -26.114 10.548 24.759 1.00 46.34 71 ALA A N 1
ATOM 564 C CA . ALA A 1 71 ? -27.321 10.365 25.555 1.00 46.34 71 ALA A CA 1
ATOM 565 C C . ALA A 1 71 ? -27.233 11.281 26.776 1.00 46.34 71 ALA A C 1
ATOM 567 O O . ALA A 1 71 ? -26.099 11.439 27.290 1.00 46.34 71 ALA A O 1
#

Solvent-access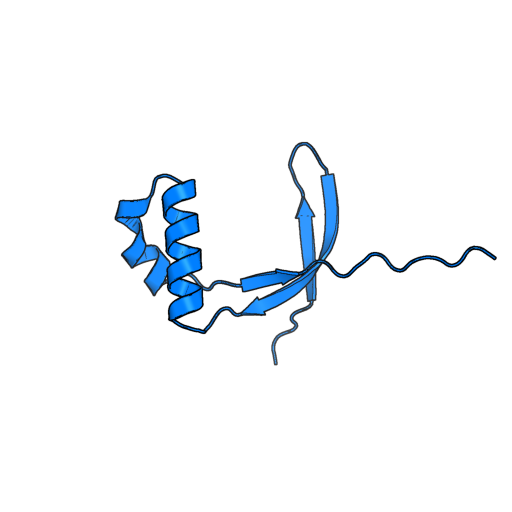ible surface area (backbone atoms only — not comparable to full-atom values): 4546 Å² total; per-residue (Å²): 134,85,82,46,70,45,74,48,77,42,85,63,102,56,76,50,79,39,68,30,40,50,42,78,52,75,52,69,66,60,42,49,57,52,48,54,53,50,22,55,75,67,74,39,60,92,47,41,69,62,47,68,74,71,54,87,48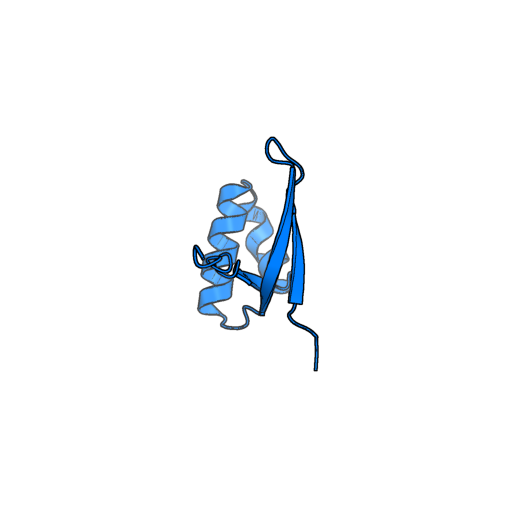,64,48,78,44,70,70,78,77,82,79,77,75,87,127

Foldseek 3Di:
DDAQWDWDADDPPDGDTAIKGKDWDPPLVSLLVVLCVVCVVVVNNVCSVVCSVPPTDIDIDGDDPDPDDDD

Sequence (71 aa):
MADPNMTFHLTGPVQADLPAVARPITDPEERRRVMEAVTRNWRAEDRFETFYRHSPLVEVTFPAPAVRGAA